Protein AF-A0A3C1CK09-F1 (afdb_monomer_lite)

Radius of gyration: 31.59 Å; chains: 1; bounding box: 53×84×74 Å

pLDDT: mean 76.9, std 25.34, range [25.45, 98.75]

Sequence (178 aa):
MEKLGRKARRGGNTIIVLFAAALVAMTAFTVSTTPTAVIGREAPAMADSASTEPALAMTGSTTSDVVPQPSGLPSVFVNRAGALWNYWYYAQTLDSAEIVPSGVVSDPVAVLQPDGSPSVFYQGPGGSLWNVWYVNGNWDSAEIAGSGVASGPAAILQSNGEPTVFVVGPGNSLLNYW

Foldseek 3Di:
DDDDDDDDDDDDDDDDDDDDDDDDDDDDDDDDPPDDDPPDDDPPPPDPDDDPPDDDPLDQAPDWEWDQAPVRWIWIWGQRPAWIKIWTDDPNDIDIDTQGGHFFNYTKYWDAFPVRWIWIWGQGPQRWIKIWTDDPNHIDIDTQGPHFFDHTWDWDADPVRHIKIWGQGPPRDIDIGD

Structure (mmCIF, N/CA/C/O backbone):
data_AF-A0A3C1CK09-F1
#
_entry.id   AF-A0A3C1CK09-F1
#
loop_
_atom_site.group_PDB
_atom_site.id
_atom_site.type_symbol
_atom_site.label_atom_id
_atom_site.label_alt_id
_atom_site.label_comp_id
_atom_site.label_asym_id
_atom_site.label_entity_id
_atom_site.label_seq_id
_atom_site.pdbx_PDB_ins_code
_atom_site.Cartn_x
_atom_site.Cartn_y
_atom_site.Cartn_z
_atom_site.occupancy
_atom_site.B_iso_or_equiv
_atom_site.auth_seq_id
_atom_site.auth_comp_id
_atom_site.auth_asym_id
_atom_site.auth_atom_id
_atom_site.pdbx_PDB_model_num
ATOM 1 N N . MET A 1 1 ? -30.238 -33.792 -52.462 1.00 38.03 1 MET A N 1
ATOM 2 C CA . 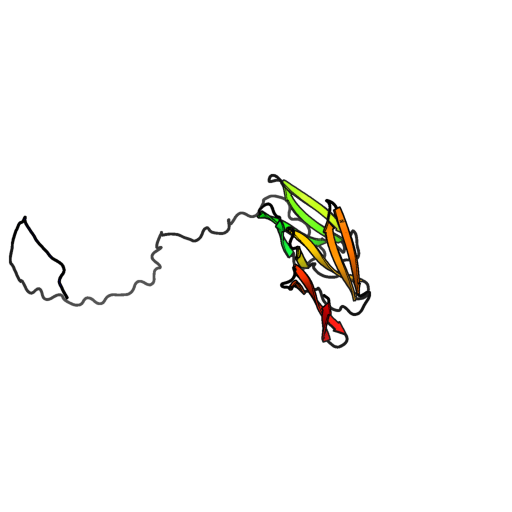MET A 1 1 ? -29.943 -34.772 -53.534 1.00 38.03 1 MET A CA 1
ATOM 3 C C . MET A 1 1 ? -28.851 -34.145 -54.398 1.00 38.03 1 MET A C 1
ATOM 5 O O . MET A 1 1 ? -29.022 -32.985 -54.725 1.00 38.03 1 MET A O 1
ATOM 9 N N . GLU A 1 2 ? -27.698 -34.753 -54.695 1.00 34.28 2 GLU A N 1
ATOM 10 C CA . GLU A 1 2 ? -27.241 -36.137 -54.487 1.00 34.28 2 GLU A CA 1
ATOM 11 C C . GLU A 1 2 ? -25.713 -36.254 -54.256 1.00 34.28 2 GLU A C 1
ATOM 13 O O . GLU A 1 2 ? -24.927 -35.513 -54.827 1.00 34.28 2 GLU A O 1
ATOM 18 N N . LYS A 1 3 ? -25.348 -37.271 -53.459 1.00 34.88 3 LYS A N 1
ATOM 19 C CA . LYS A 1 3 ? -24.176 -38.172 -53.556 1.00 34.88 3 LYS A CA 1
ATOM 20 C C . LYS A 1 3 ? -22.753 -37.618 -53.769 1.00 34.88 3 LYS A C 1
ATOM 22 O O . LYS A 1 3 ? -22.332 -37.275 -54.868 1.00 34.88 3 LYS A O 1
ATOM 27 N N . LEU A 1 4 ? -21.935 -37.856 -52.736 1.00 33.25 4 LEU A N 1
ATOM 28 C CA . LEU A 1 4 ? -20.497 -38.112 -52.863 1.00 33.25 4 LEU A CA 1
ATOM 29 C C . LEU A 1 4 ? -20.192 -39.184 -53.928 1.00 33.25 4 LEU A C 1
ATOM 31 O O . LEU A 1 4 ? -20.674 -40.316 -53.830 1.00 33.25 4 LEU A O 1
ATOM 35 N N . GLY A 1 5 ? -19.298 -38.874 -54.868 1.00 32.78 5 GLY A N 1
ATOM 36 C CA . GLY A 1 5 ? -18.674 -39.859 -55.752 1.00 32.78 5 GLY A CA 1
ATOM 37 C C . GLY A 1 5 ? -17.391 -40.440 -55.145 1.00 32.78 5 GLY A C 1
ATOM 38 O O . GLY A 1 5 ? -16.412 -39.721 -54.974 1.00 32.78 5 GLY A O 1
ATOM 39 N N . ARG A 1 6 ? -17.362 -41.750 -54.857 1.00 43.22 6 ARG A N 1
ATOM 40 C CA . ARG A 1 6 ? -16.129 -42.499 -54.526 1.00 43.22 6 ARG A CA 1
ATOM 41 C C . ARG A 1 6 ? -15.678 -43.361 -55.709 1.00 43.22 6 ARG A C 1
ATOM 43 O O . ARG A 1 6 ? -16.466 -44.159 -56.211 1.00 43.22 6 ARG A O 1
ATOM 50 N N . LYS A 1 7 ? -14.392 -43.288 -56.074 1.00 33.88 7 LYS A N 1
ATOM 51 C CA . LYS A 1 7 ? -13.662 -44.279 -56.896 1.00 33.88 7 LYS A CA 1
ATOM 52 C C . LYS A 1 7 ? -12.144 -44.015 -56.800 1.00 33.88 7 LYS A C 1
ATOM 54 O O . LYS A 1 7 ? -11.776 -42.853 -56.782 1.00 33.88 7 LYS A O 1
ATOM 59 N N . ALA A 1 8 ? -11.215 -44.978 -56.820 1.00 33.62 8 ALA A N 1
ATOM 60 C CA . ALA A 1 8 ? -11.186 -46.365 -56.318 1.00 33.62 8 ALA A CA 1
ATOM 61 C C . ALA A 1 8 ? -9.759 -46.949 -56.486 1.00 33.62 8 ALA A C 1
ATOM 63 O O . ALA A 1 8 ? -9.218 -46.773 -57.566 1.00 33.62 8 ALA A O 1
ATOM 64 N N . ARG A 1 9 ? -9.284 -47.776 -55.524 1.00 34.94 9 ARG A N 1
ATOM 65 C CA . ARG A 1 9 ? -8.313 -48.912 -55.671 1.00 34.94 9 ARG A CA 1
ATOM 66 C C . ARG A 1 9 ? -6.917 -48.607 -56.313 1.00 34.94 9 ARG A C 1
ATOM 68 O O . ARG A 1 9 ? -6.744 -47.627 -57.005 1.00 34.94 9 ARG A O 1
ATOM 75 N N . ARG A 1 10 ? -5.849 -49.405 -56.137 1.00 32.94 10 ARG A N 1
ATOM 76 C CA . ARG A 1 10 ? -5.691 -50.809 -55.687 1.00 32.94 10 ARG A CA 1
ATOM 77 C C . ARG A 1 10 ? -4.249 -51.087 -55.202 1.00 32.94 10 ARG A C 1
ATOM 79 O O . ARG A 1 10 ? -3.327 -50.464 -55.706 1.00 32.94 10 ARG A O 1
ATOM 86 N N . GLY A 1 11 ? -4.079 -52.138 -54.390 1.00 31.48 11 GLY A N 1
ATOM 87 C CA . GLY A 1 11 ? -2.798 -52.829 -54.145 1.00 31.48 11 GLY A CA 1
ATOM 88 C C . GLY A 1 11 ? -2.368 -52.796 -52.669 1.00 31.48 11 GLY A C 1
ATOM 89 O O . GLY A 1 11 ? -2.255 -51.717 -52.113 1.00 31.48 11 GLY A O 1
ATOM 90 N N . GLY A 1 12 ? -2.149 -53.909 -51.962 1.00 32.25 12 GLY A N 1
ATOM 91 C CA . GLY A 1 12 ? -2.407 -55.319 -52.290 1.00 32.25 12 GLY A CA 1
ATOM 92 C C . GLY A 1 12 ? -1.439 -56.265 -51.565 1.00 32.25 12 GLY A C 1
ATOM 93 O O . GLY A 1 12 ? -0.243 -56.123 -51.772 1.00 32.25 12 GLY A O 1
ATOM 94 N N . ASN A 1 13 ? -1.953 -57.195 -50.742 1.00 31.12 13 ASN A N 1
ATOM 95 C CA . ASN A 1 13 ? -1.387 -58.5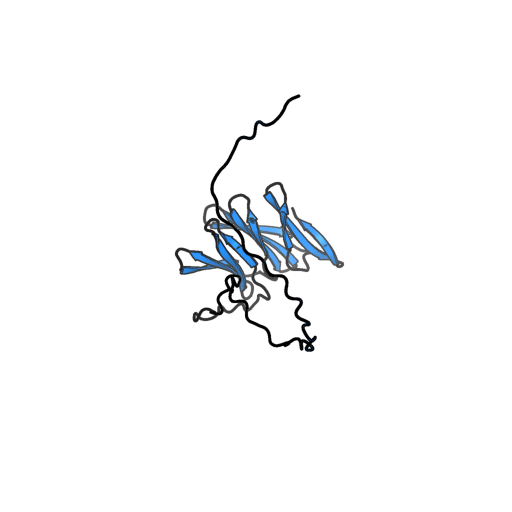24 -50.405 1.00 31.12 13 ASN A CA 1
ATOM 96 C C . ASN A 1 13 ? -2.288 -59.266 -49.380 1.00 31.12 13 ASN A C 1
ATOM 98 O O . ASN A 1 13 ? -3.124 -58.633 -48.741 1.00 31.12 13 ASN A O 1
ATOM 102 N N . THR A 1 14 ? -2.134 -60.595 -49.245 1.00 26.77 14 THR A N 1
ATOM 103 C CA . THR A 1 14 ? -2.933 -61.521 -48.386 1.00 26.77 14 THR A CA 1
ATOM 104 C C . THR A 1 14 ? -2.231 -62.899 -48.277 1.00 26.77 14 THR A C 1
ATOM 106 O O . THR A 1 14 ? -1.389 -63.176 -49.124 1.00 26.77 14 THR A O 1
ATOM 109 N N . ILE A 1 15 ? -2.520 -63.842 -47.356 1.00 28.95 15 ILE A N 1
ATOM 110 C CA . ILE A 1 15 ? -3.549 -63.900 -46.287 1.00 28.95 15 ILE A CA 1
ATOM 111 C C . ILE A 1 15 ? -2.900 -63.747 -44.876 1.00 28.95 15 ILE A C 1
ATOM 113 O O . ILE A 1 15 ? -2.610 -62.603 -44.556 1.00 28.95 15 ILE A O 1
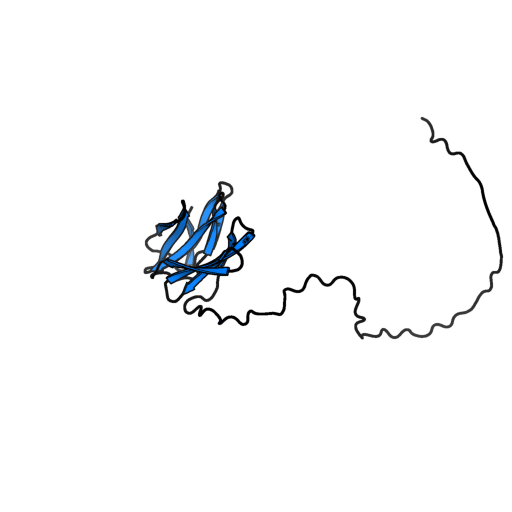ATOM 117 N N . ILE A 1 16 ? -2.620 -64.721 -43.980 1.00 25.69 16 ILE A N 1
ATOM 118 C CA . ILE A 1 16 ? -2.775 -66.202 -43.929 1.00 25.69 16 ILE A CA 1
ATOM 119 C C . ILE A 1 16 ? -3.489 -66.635 -42.617 1.00 25.69 16 ILE A C 1
ATOM 121 O O . ILE A 1 16 ? -3.471 -65.927 -41.617 1.00 25.69 16 ILE A O 1
ATOM 125 N N . VAL A 1 17 ? -4.191 -67.772 -42.675 1.00 31.16 17 VAL A N 1
ATOM 126 C CA . VAL A 1 17 ? -5.031 -68.423 -41.643 1.00 31.16 17 VAL A CA 1
ATOM 127 C C . VAL A 1 17 ? -4.220 -69.075 -40.510 1.00 31.16 17 VAL A C 1
ATOM 129 O O . VAL A 1 17 ? -3.220 -69.721 -40.807 1.00 31.16 17 VAL A O 1
ATOM 132 N N . LEU A 1 18 ? -4.724 -69.027 -39.263 1.00 25.45 18 LEU A N 1
ATOM 133 C CA . LEU A 1 18 ? -4.913 -70.190 -38.358 1.00 25.45 18 LEU A CA 1
ATOM 134 C C . LEU A 1 18 ? -5.578 -69.768 -37.030 1.00 25.45 18 LEU A C 1
ATOM 136 O O . LEU A 1 18 ? -5.039 -68.953 -36.290 1.00 25.45 18 LEU A O 1
ATOM 140 N N . PHE A 1 19 ? -6.736 -70.357 -36.708 1.00 28.59 19 PHE A N 1
ATOM 141 C CA . PHE A 1 19 ? -7.324 -70.284 -35.365 1.00 28.59 19 PHE A CA 1
ATOM 142 C C . PHE A 1 19 ? -6.821 -71.466 -34.532 1.00 28.59 19 PHE A C 1
ATOM 144 O O . PHE A 1 19 ? -7.163 -72.611 -34.821 1.00 28.59 19 PHE A O 1
ATOM 151 N N . ALA A 1 20 ? -6.059 -71.184 -33.478 1.00 27.67 20 ALA A N 1
ATOM 152 C CA . ALA A 1 20 ? -5.744 -72.137 -32.420 1.00 27.67 20 ALA A CA 1
ATOM 153 C C . ALA A 1 20 ? -6.258 -71.572 -31.091 1.00 27.67 20 ALA A C 1
ATOM 155 O O . ALA A 1 20 ? -5.844 -70.493 -30.668 1.00 27.67 20 ALA A O 1
ATOM 156 N N . ALA A 1 21 ? -7.184 -72.280 -30.444 1.00 32.41 21 ALA A N 1
ATOM 157 C CA . ALA A 1 21 ? -7.691 -71.892 -29.134 1.00 32.41 21 ALA A CA 1
ATOM 158 C C . ALA A 1 21 ? -6.669 -72.278 -28.054 1.00 32.41 21 ALA A C 1
ATOM 160 O O . ALA A 1 21 ? -6.478 -73.461 -27.775 1.00 32.41 21 ALA A O 1
ATOM 161 N N . ALA A 1 22 ? -6.021 -71.284 -27.447 1.00 30.41 22 ALA A N 1
ATOM 162 C CA . ALA A 1 22 ? -5.146 -71.479 -26.297 1.00 30.41 22 ALA A CA 1
ATOM 163 C C . ALA A 1 22 ? -5.896 -71.128 -25.004 1.00 30.41 22 ALA A C 1
ATOM 165 O O . ALA A 1 22 ? -6.281 -69.979 -24.786 1.00 30.41 22 ALA A O 1
ATOM 166 N N . LEU A 1 23 ? -6.091 -72.126 -24.141 1.00 33.34 23 LEU A N 1
ATOM 167 C CA . LEU A 1 23 ? -6.569 -71.933 -22.774 1.00 33.34 23 LEU A CA 1
ATOM 168 C C . LEU A 1 23 ? -5.465 -71.241 -21.960 1.00 33.34 23 LEU A C 1
ATOM 170 O O . LEU A 1 23 ? -4.433 -71.851 -21.686 1.00 33.34 23 LEU A O 1
ATOM 174 N N . VAL A 1 24 ? -5.673 -69.983 -21.570 1.00 34.53 24 VAL A N 1
ATOM 175 C CA . VAL A 1 24 ? -4.742 -69.252 -20.698 1.00 34.53 24 VAL A CA 1
ATOM 176 C C . VAL A 1 24 ? -5.223 -69.357 -19.254 1.00 34.53 24 VAL A C 1
ATOM 178 O O . VAL A 1 24 ? -6.339 -68.953 -18.931 1.00 34.53 24 VAL A O 1
ATOM 181 N N . ALA A 1 25 ? -4.378 -69.905 -18.381 1.00 36.62 25 ALA A N 1
ATOM 182 C CA . ALA A 1 25 ? -4.644 -69.953 -16.949 1.00 36.62 25 ALA A CA 1
ATOM 183 C C . ALA A 1 25 ? -4.595 -68.539 -16.344 1.00 36.62 25 ALA A C 1
ATOM 185 O O . ALA A 1 25 ? -3.641 -67.796 -16.572 1.00 36.62 25 ALA A O 1
ATOM 186 N N . MET A 1 26 ? -5.599 -68.180 -15.538 1.00 29.98 26 MET A N 1
ATOM 187 C CA . MET A 1 26 ? -5.572 -66.951 -14.740 1.00 29.98 26 MET A CA 1
ATOM 188 C C . MET A 1 26 ? -4.545 -67.084 -13.609 1.00 29.98 26 MET A C 1
ATOM 190 O O . MET A 1 26 ? -4.819 -67.694 -12.577 1.00 29.98 26 MET A O 1
ATOM 194 N N . THR A 1 27 ? -3.373 -66.478 -13.780 1.00 40.12 27 THR A N 1
ATOM 195 C CA . THR A 1 27 ? -2.501 -66.129 -12.656 1.00 40.12 27 THR A CA 1
ATOM 196 C C . THR A 1 27 ? -3.041 -64.873 -11.975 1.00 40.12 27 THR A C 1
ATOM 198 O O . THR A 1 27 ? -3.395 -63.895 -12.634 1.00 40.12 27 THR A O 1
ATOM 201 N N . ALA A 1 28 ? -3.130 -64.892 -10.644 1.00 36.53 28 ALA A N 1
ATOM 202 C CA . ALA A 1 28 ? -3.571 -63.730 -9.882 1.00 36.53 28 ALA A CA 1
ATOM 203 C C . ALA A 1 28 ? -2.566 -62.576 -10.040 1.00 36.53 28 ALA A C 1
ATOM 205 O O . ALA A 1 28 ? -1.382 -62.731 -9.741 1.00 36.53 28 ALA A O 1
ATOM 206 N N . PHE A 1 29 ? -3.044 -61.418 -10.497 1.00 35.59 29 PHE A N 1
ATOM 207 C CA . PHE A 1 29 ? -2.239 -60.204 -10.596 1.00 35.59 29 PHE A CA 1
ATOM 208 C C . PHE A 1 29 ? -2.193 -59.508 -9.232 1.00 35.59 29 PHE A C 1
ATOM 210 O O . PHE A 1 29 ? -3.203 -58.980 -8.765 1.00 35.59 29 PHE A O 1
ATOM 217 N N . THR A 1 30 ? -1.028 -59.487 -8.589 1.00 38.88 30 THR A N 1
ATOM 218 C CA . THR A 1 30 ? -0.788 -58.618 -7.435 1.00 38.88 30 THR A CA 1
ATOM 219 C C . THR A 1 30 ? -0.484 -57.205 -7.927 1.00 38.88 30 THR A C 1
ATOM 221 O O . THR A 1 30 ? 0.477 -56.976 -8.660 1.00 38.88 30 THR A O 1
ATOM 224 N N . VAL A 1 31 ? -1.301 -56.233 -7.515 1.00 37.81 31 VAL A N 1
ATOM 225 C CA . VAL A 1 31 ? -1.006 -54.817 -7.761 1.00 37.81 31 VAL A CA 1
ATOM 226 C C . VAL A 1 31 ? 0.207 -54.431 -6.919 1.00 37.81 31 VAL A C 1
ATOM 228 O O . VAL A 1 31 ? 0.130 -54.390 -5.692 1.00 37.81 31 VAL A O 1
ATOM 231 N N . SER A 1 32 ? 1.327 -54.143 -7.580 1.00 37.56 32 SER A N 1
ATOM 232 C CA . SER A 1 32 ? 2.462 -53.487 -6.936 1.00 37.56 32 SER A CA 1
ATOM 233 C C . SER A 1 32 ? 2.072 -52.051 -6.593 1.00 37.56 32 SER A C 1
ATOM 235 O O . SER A 1 32 ? 1.714 -51.280 -7.481 1.00 37.56 32 SER A O 1
ATOM 237 N N . THR A 1 33 ? 2.136 -51.687 -5.313 1.00 45.88 33 THR A N 1
ATOM 238 C CA . THR A 1 33 ? 1.885 -50.317 -4.835 1.00 45.88 33 THR A CA 1
ATOM 239 C C . THR A 1 33 ? 3.122 -49.420 -4.920 1.00 45.88 33 THR A C 1
ATOM 241 O O . THR A 1 33 ? 3.073 -48.266 -4.500 1.00 45.88 33 THR A O 1
ATOM 244 N N . THR A 1 34 ? 4.233 -49.921 -5.469 1.00 37.56 34 THR A N 1
ATOM 245 C CA . THR A 1 34 ? 5.442 -49.127 -5.707 1.00 37.56 34 THR A CA 1
ATOM 246 C C . THR A 1 34 ? 5.170 -48.107 -6.819 1.00 37.56 34 THR A C 1
ATOM 248 O O . THR A 1 34 ? 4.849 -48.521 -7.936 1.00 37.56 34 THR A O 1
ATOM 251 N N . PRO A 1 35 ? 5.291 -46.790 -6.569 1.00 39.81 35 PRO A N 1
ATOM 252 C CA . PRO A 1 35 ? 4.997 -45.782 -7.579 1.00 39.81 35 PRO A CA 1
ATOM 253 C C . PRO A 1 35 ? 6.008 -45.852 -8.730 1.00 39.81 35 PRO A C 1
ATOM 255 O O . PRO A 1 35 ? 7.192 -45.560 -8.565 1.00 39.81 35 PRO A O 1
ATOM 258 N N . THR A 1 36 ? 5.530 -46.214 -9.920 1.00 42.91 36 THR A N 1
ATOM 259 C CA . THR A 1 36 ? 6.308 -46.107 -11.158 1.00 42.91 36 THR A CA 1
ATOM 260 C C . THR A 1 36 ? 6.391 -44.639 -11.559 1.00 42.91 36 THR A C 1
ATOM 262 O O . THR A 1 36 ? 5.379 -44.040 -11.924 1.00 42.91 36 THR A O 1
ATOM 265 N N . ALA A 1 37 ? 7.589 -44.056 -11.515 1.00 45.06 37 ALA A N 1
ATOM 266 C CA . ALA A 1 37 ? 7.810 -42.683 -11.955 1.00 45.06 37 ALA A CA 1
ATOM 267 C C . ALA A 1 37 ? 7.535 -42.545 -13.464 1.00 45.06 37 ALA A C 1
ATOM 269 O O . ALA A 1 37 ? 8.306 -43.018 -14.302 1.00 45.06 37 ALA A O 1
ATOM 270 N N . VAL A 1 38 ? 6.437 -41.875 -13.819 1.00 45.50 38 VAL A N 1
ATOM 271 C CA . VAL A 1 38 ? 6.165 -41.458 -15.199 1.00 45.50 38 VAL A CA 1
ATOM 272 C C . VAL A 1 38 ? 7.009 -40.217 -15.481 1.00 45.50 38 VAL A C 1
ATOM 274 O O . VAL A 1 38 ? 6.592 -39.094 -15.211 1.00 45.50 38 VAL A O 1
ATOM 277 N N . ILE A 1 39 ? 8.216 -40.420 -16.014 1.00 50.41 39 ILE A N 1
ATOM 278 C CA . ILE A 1 39 ? 9.079 -39.322 -16.468 1.00 50.41 39 ILE A CA 1
ATOM 279 C C . ILE A 1 39 ? 8.432 -38.697 -17.710 1.00 50.41 39 ILE A C 1
ATOM 281 O O . ILE A 1 39 ? 8.586 -39.184 -18.830 1.00 50.41 39 ILE A O 1
ATOM 285 N N . GLY A 1 40 ? 7.652 -37.638 -17.500 1.00 48.66 40 GLY A N 1
ATOM 286 C CA . GLY A 1 40 ? 6.812 -37.069 -18.547 1.00 48.66 40 GLY A CA 1
ATOM 287 C C . GLY A 1 40 ? 6.129 -35.770 -18.143 1.00 48.66 40 GLY A C 1
ATOM 288 O O . GLY A 1 40 ? 4.911 -35.746 -18.017 1.00 48.66 40 GLY A O 1
ATOM 289 N N . ARG A 1 41 ? 6.915 -34.686 -18.068 1.00 50.44 41 ARG A N 1
ATOM 290 C CA . ARG A 1 41 ? 6.469 -33.300 -17.812 1.00 50.44 41 ARG A CA 1
ATOM 291 C C . ARG A 1 41 ? 5.995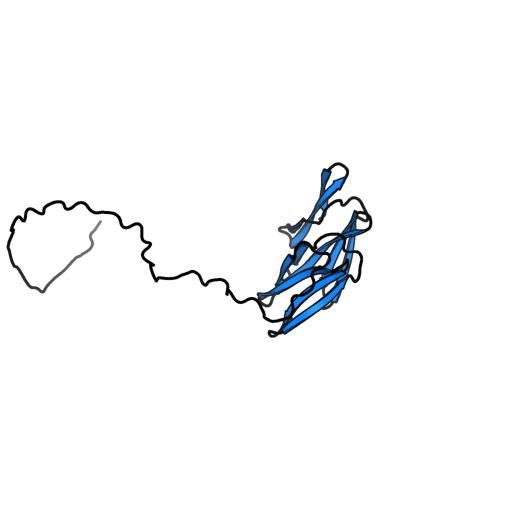 -33.060 -16.378 1.00 50.44 41 ARG A C 1
ATOM 293 O O . ARG A 1 41 ? 4.811 -32.859 -16.122 1.00 50.44 41 ARG A O 1
ATOM 300 N N . GLU A 1 42 ? 6.956 -32.978 -15.462 1.00 43.66 42 GLU A N 1
ATOM 301 C CA . GLU A 1 42 ? 6.768 -32.111 -14.299 1.00 43.66 42 GLU A CA 1
ATOM 302 C C . GLU A 1 42 ? 6.406 -30.701 -14.798 1.00 43.66 42 GLU A C 1
ATOM 304 O O . GLU A 1 42 ? 6.959 -30.223 -15.798 1.00 43.66 42 GLU A O 1
ATOM 309 N N . ALA A 1 43 ? 5.472 -30.031 -14.118 1.00 49.75 43 ALA A N 1
ATOM 310 C CA . ALA A 1 43 ? 5.414 -28.575 -14.198 1.00 49.75 43 ALA A CA 1
ATOM 311 C C . ALA A 1 43 ? 6.798 -28.036 -13.791 1.00 49.75 43 ALA A C 1
ATOM 313 O O . ALA A 1 43 ? 7.428 -28.664 -12.936 1.00 49.75 43 ALA A O 1
ATOM 314 N N . PRO A 1 44 ? 7.298 -26.928 -14.372 1.00 50.50 44 PRO A N 1
ATOM 315 C CA . PRO A 1 44 ? 8.582 -26.379 -13.956 1.00 50.50 44 PRO A CA 1
ATOM 316 C C . PRO A 1 44 ? 8.522 -26.133 -12.450 1.00 50.50 44 PRO A C 1
ATOM 318 O O . PRO A 1 44 ? 7.745 -25.295 -11.990 1.00 50.50 44 PRO A O 1
ATOM 321 N N . ALA A 1 45 ? 9.288 -26.918 -11.690 1.00 54.84 45 ALA A N 1
ATOM 322 C CA . ALA A 1 45 ? 9.367 -26.746 -10.253 1.00 54.84 45 ALA A CA 1
ATOM 323 C C . ALA A 1 45 ? 9.801 -25.303 -9.997 1.00 54.84 45 ALA A C 1
ATOM 325 O O . ALA A 1 45 ? 10.761 -24.831 -10.617 1.00 54.84 45 ALA A O 1
ATOM 326 N N . MET A 1 46 ? 9.091 -24.593 -9.114 1.00 55.66 46 MET A N 1
ATOM 327 C CA . MET A 1 46 ? 9.616 -23.326 -8.614 1.00 55.66 46 MET A CA 1
ATOM 328 C C . MET A 1 46 ? 10.989 -23.637 -8.026 1.00 55.66 46 MET A C 1
ATOM 330 O O . MET A 1 46 ? 11.103 -24.566 -7.227 1.00 55.66 46 MET A O 1
ATOM 334 N N . ALA A 1 47 ? 12.025 -22.953 -8.514 1.00 57.38 47 ALA A N 1
ATOM 335 C CA . ALA A 1 47 ? 13.398 -23.375 -8.279 1.00 57.38 47 ALA A CA 1
ATOM 336 C C . ALA A 1 47 ? 13.684 -23.475 -6.773 1.00 57.38 47 ALA A C 1
ATOM 338 O O . ALA A 1 47 ? 13.524 -22.493 -6.048 1.00 57.38 47 ALA A O 1
ATOM 339 N N . ASP A 1 48 ? 14.131 -24.650 -6.320 1.00 58.81 48 ASP A N 1
ATOM 340 C CA . ASP A 1 48 ? 14.513 -24.924 -4.927 1.00 58.81 48 ASP A CA 1
ATOM 341 C C . ASP A 1 48 ? 15.894 -24.316 -4.621 1.00 58.81 48 ASP A C 1
ATOM 343 O O . ASP A 1 48 ? 16.891 -24.987 -4.364 1.00 58.81 48 ASP A O 1
ATOM 347 N N . SER A 1 49 ? 16.008 -23.009 -4.831 1.00 60.06 49 SER A N 1
ATOM 348 C CA . SER A 1 49 ? 17.254 -22.257 -4.744 1.00 60.06 49 SER A CA 1
ATOM 349 C C . SER A 1 49 ? 16.946 -20.866 -4.218 1.00 60.06 49 SER A C 1
ATOM 351 O O . SER A 1 49 ? 16.801 -19.904 -4.972 1.00 60.06 49 SER A O 1
ATOM 353 N N . ALA A 1 50 ? 16.833 -20.780 -2.893 1.00 61.00 50 ALA A N 1
ATOM 354 C CA . ALA A 1 50 ? 16.843 -19.506 -2.191 1.00 61.00 50 ALA A CA 1
ATOM 355 C C . ALA A 1 50 ? 18.157 -18.755 -2.478 1.00 61.00 50 ALA A C 1
ATOM 357 O O . ALA A 1 50 ? 19.218 -19.366 -2.629 1.00 61.00 50 ALA A O 1
ATOM 358 N N . SER A 1 51 ? 18.091 -17.426 -2.542 1.00 64.12 51 SER A N 1
ATOM 359 C CA . SER A 1 51 ? 19.270 -16.583 -2.737 1.00 64.12 51 SER A CA 1
ATOM 360 C C . SER A 1 51 ? 20.270 -16.747 -1.590 1.00 64.12 51 SER A C 1
ATOM 362 O O . SER A 1 51 ? 19.882 -16.743 -0.424 1.00 64.12 51 SER A O 1
ATOM 364 N N . THR A 1 52 ? 21.563 -16.794 -1.911 1.00 71.31 52 THR A N 1
ATOM 365 C CA . THR A 1 52 ? 22.651 -16.709 -0.918 1.00 71.31 52 THR A CA 1
ATOM 366 C C . THR A 1 52 ? 22.894 -15.288 -0.402 1.00 71.31 52 THR A C 1
ATOM 368 O O . THR A 1 52 ? 23.692 -15.103 0.514 1.00 71.31 52 THR A O 1
ATOM 371 N N . GLU A 1 53 ? 22.224 -14.293 -0.988 1.00 63.00 53 GLU A N 1
ATOM 372 C CA . GLU A 1 53 ? 22.210 -12.913 -0.500 1.00 63.00 53 GLU A CA 1
ATOM 373 C C . GLU A 1 53 ? 21.617 -12.827 0.919 1.00 63.00 53 GLU A C 1
ATOM 375 O O . GLU A 1 53 ? 20.707 -13.593 1.258 1.00 63.00 53 GLU A O 1
ATOM 380 N N . PRO A 1 54 ? 22.104 -11.904 1.770 1.00 66.00 54 PRO A N 1
ATOM 381 C CA . PRO A 1 54 ? 21.619 -11.770 3.137 1.00 66.00 54 PRO A CA 1
ATOM 382 C C . PRO A 1 54 ? 20.132 -11.398 3.169 1.00 66.00 54 PRO A C 1
ATOM 384 O O . PRO A 1 54 ? 19.701 -10.427 2.548 1.00 66.00 54 PRO A O 1
ATOM 387 N N . ALA A 1 55 ? 19.349 -12.154 3.942 1.00 66.38 55 ALA A N 1
ATOM 388 C CA . ALA A 1 55 ? 17.917 -11.923 4.082 1.00 66.38 55 ALA A CA 1
ATOM 389 C C . ALA A 1 55 ? 17.614 -10.514 4.623 1.00 66.38 55 ALA A C 1
ATOM 391 O O . ALA A 1 55 ? 18.154 -10.086 5.649 1.00 66.38 55 ALA A O 1
ATOM 392 N N . LEU A 1 56 ? 16.705 -9.806 3.950 1.00 67.38 56 LEU A N 1
ATOM 393 C CA . LEU A 1 56 ? 16.232 -8.492 4.373 1.00 67.38 56 LEU A CA 1
ATOM 394 C C . LEU A 1 56 ? 15.437 -8.621 5.680 1.00 67.38 56 LEU A C 1
ATOM 396 O O . LEU A 1 56 ? 14.456 -9.358 5.762 1.00 67.38 56 LEU A O 1
ATOM 400 N N . ALA A 1 57 ? 15.848 -7.889 6.716 1.00 66.31 57 ALA A N 1
ATOM 401 C CA . ALA A 1 57 ? 15.167 -7.913 8.007 1.00 66.31 57 ALA A CA 1
ATOM 402 C C . ALA A 1 57 ? 13.797 -7.211 7.924 1.00 66.31 57 ALA A C 1
ATOM 404 O O . ALA A 1 57 ? 13.730 -5.981 8.003 1.00 66.31 57 ALA A O 1
ATOM 405 N N . MET A 1 58 ? 12.722 -8.001 7.816 1.00 66.50 58 MET A N 1
ATOM 406 C CA . MET A 1 58 ? 11.312 -7.571 7.767 1.00 66.50 58 MET A CA 1
ATOM 407 C C . MET A 1 58 ? 10.722 -7.188 9.140 1.00 66.50 58 MET A C 1
ATOM 409 O O . MET A 1 58 ? 9.522 -7.317 9.363 1.00 66.50 58 MET A O 1
ATOM 413 N N . THR A 1 59 ? 11.549 -6.756 10.097 1.00 68.50 59 THR A N 1
ATOM 414 C CA . THR A 1 59 ? 11.103 -6.374 11.446 1.00 68.50 59 THR A CA 1
ATOM 415 C C . THR A 1 59 ? 9.973 -5.349 11.355 1.00 68.50 59 THR A C 1
ATOM 417 O O . THR A 1 59 ? 10.245 -4.224 10.962 1.00 68.50 59 THR A O 1
ATOM 420 N N . GLY A 1 60 ? 8.740 -5.704 11.726 1.00 60.84 60 GLY A N 1
ATOM 421 C CA . GLY A 1 60 ? 7.566 -4.818 11.656 1.00 60.84 60 GLY A CA 1
ATOM 422 C C . GLY A 1 60 ? 6.465 -5.265 10.689 1.00 60.84 60 GLY A C 1
ATOM 423 O O . GLY A 1 60 ? 5.327 -4.852 10.882 1.00 60.84 60 GLY A O 1
ATOM 424 N N . SER A 1 61 ? 6.765 -6.151 9.735 1.00 68.88 61 SER A N 1
ATOM 425 C CA . SER A 1 61 ? 5.768 -6.786 8.864 1.00 68.88 61 SER A CA 1
ATOM 426 C C . SER A 1 61 ? 5.495 -8.221 9.306 1.00 68.88 61 SER A C 1
ATOM 428 O O . SER A 1 61 ? 6.417 -8.936 9.710 1.00 68.88 61 SER A O 1
ATOM 430 N N . THR A 1 62 ? 4.247 -8.671 9.177 1.00 70.31 62 THR A N 1
ATOM 431 C CA . THR A 1 62 ? 3.914 -10.107 9.198 1.00 70.31 62 THR A CA 1
ATOM 432 C C . THR A 1 62 ? 3.715 -10.674 7.795 1.00 70.31 62 THR A C 1
ATOM 434 O O . THR A 1 62 ? 3.847 -11.883 7.601 1.00 70.31 62 THR A O 1
ATOM 437 N N . THR A 1 63 ? 3.493 -9.808 6.802 1.00 78.44 63 THR A N 1
ATOM 438 C CA . THR A 1 63 ? 3.354 -10.158 5.384 1.00 78.44 63 THR A CA 1
ATOM 439 C C . THR A 1 63 ? 4.053 -9.136 4.484 1.00 78.44 63 THR A C 1
ATOM 441 O O . THR A 1 63 ? 4.273 -7.995 4.871 1.00 78.44 63 THR A O 1
ATOM 444 N N . SER A 1 64 ? 4.362 -9.522 3.250 1.00 84.25 64 SER A N 1
ATOM 445 C CA . SER A 1 64 ? 4.700 -8.598 2.158 1.00 84.25 64 SER A CA 1
ATOM 446 C C . SER A 1 64 ? 3.592 -8.623 1.116 1.00 84.25 64 SER A C 1
ATOM 448 O O . SER A 1 64 ? 3.058 -9.707 0.867 1.00 84.25 64 SER A O 1
ATOM 450 N N . ASP A 1 65 ? 3.336 -7.507 0.439 1.00 93.19 65 ASP A N 1
ATOM 451 C CA . ASP A 1 65 ? 2.492 -7.501 -0.761 1.00 93.19 65 ASP A CA 1
ATOM 452 C C . ASP A 1 65 ? 3.324 -7.288 -2.034 1.00 93.19 65 ASP A C 1
ATOM 454 O O . ASP A 1 65 ? 4.389 -6.666 -1.994 1.00 93.19 65 ASP A O 1
ATOM 458 N N . VAL A 1 66 ? 2.876 -7.849 -3.158 1.00 92.50 66 VAL A N 1
ATOM 459 C CA . VAL A 1 66 ? 3.652 -7.937 -4.404 1.00 92.50 66 VAL A CA 1
ATOM 460 C C . VAL A 1 66 ? 2.785 -7.605 -5.610 1.00 92.50 66 VAL A C 1
ATOM 462 O O . VAL A 1 66 ? 1.803 -8.288 -5.893 1.00 92.50 66 VAL A O 1
ATOM 465 N N . VAL A 1 67 ? 3.220 -6.621 -6.397 1.00 93.56 67 VAL A N 1
ATOM 466 C CA . VAL A 1 67 ? 2.595 -6.264 -7.679 1.00 93.56 67 VAL A CA 1
ATOM 467 C C . VAL A 1 67 ? 3.607 -6.365 -8.825 1.00 93.56 67 VAL A C 1
ATOM 469 O O . VAL A 1 67 ? 4.792 -6.088 -8.624 1.00 93.56 67 VAL A O 1
ATOM 472 N N . PRO A 1 68 ? 3.187 -6.744 -10.044 1.00 91.81 68 PRO A N 1
ATOM 473 C CA . PRO A 1 68 ? 4.058 -6.673 -11.210 1.00 91.81 68 PRO A CA 1
ATOM 474 C C . PRO A 1 68 ? 4.233 -5.220 -11.674 1.00 91.81 68 PRO A C 1
ATOM 476 O O . PRO A 1 68 ? 3.268 -4.504 -11.913 1.00 91.81 68 PRO A O 1
ATOM 479 N N . GLN A 1 69 ? 5.473 -4.792 -11.869 1.00 86.38 69 GLN A N 1
ATOM 480 C CA . GLN A 1 69 ? 5.801 -3.589 -12.629 1.00 86.38 69 GLN A CA 1
ATOM 481 C C . GLN A 1 69 ? 5.328 -3.728 -14.094 1.00 86.38 69 GLN A C 1
ATOM 483 O O . GLN A 1 69 ? 5.219 -4.851 -14.599 1.00 86.38 69 GLN A O 1
ATOM 488 N N . PRO A 1 70 ? 5.201 -2.623 -14.856 1.00 82.88 70 PRO A N 1
ATOM 489 C CA . PRO A 1 70 ? 4.978 -2.665 -16.308 1.00 82.88 70 PRO A CA 1
ATOM 490 C C . PRO A 1 70 ? 6.032 -3.466 -17.101 1.00 82.88 70 PRO A C 1
ATOM 492 O O . PRO A 1 70 ? 5.769 -3.910 -18.216 1.00 82.88 70 PRO A O 1
ATOM 495 N N . SER A 1 71 ? 7.223 -3.674 -16.528 1.00 81.62 71 SER A N 1
ATOM 496 C CA . SER A 1 71 ? 8.299 -4.520 -17.067 1.00 81.62 71 SER A CA 1
ATOM 497 C C . SER A 1 71 ? 8.067 -6.032 -16.887 1.00 81.62 71 SER A C 1
ATOM 499 O O . SER A 1 71 ? 8.837 -6.832 -17.416 1.00 81.62 71 SER A O 1
ATOM 501 N N . GLY A 1 72 ? 7.045 -6.435 -16.124 1.00 83.88 72 GLY A N 1
ATOM 502 C CA . GLY A 1 72 ? 6.795 -7.817 -15.698 1.00 83.88 72 GLY A CA 1
ATOM 503 C C . GLY A 1 72 ? 7.634 -8.279 -14.497 1.00 83.88 72 GLY A C 1
ATOM 504 O O . GLY A 1 72 ? 7.441 -9.394 -14.018 1.00 83.88 72 GLY A O 1
ATOM 505 N N . LEU A 1 73 ? 8.549 -7.442 -13.998 1.00 87.12 73 LEU A N 1
ATOM 506 C CA . LEU A 1 73 ? 9.336 -7.695 -12.786 1.00 87.12 73 LEU A CA 1
ATOM 507 C C . LEU A 1 73 ? 8.531 -7.322 -11.526 1.00 87.12 73 LEU A C 1
ATOM 509 O O . LEU A 1 73 ? 7.657 -6.464 -11.612 1.00 87.12 73 LEU A O 1
ATOM 513 N N . PRO A 1 74 ? 8.786 -7.915 -10.349 1.00 88.38 74 PRO A N 1
ATOM 514 C CA . PRO A 1 74 ? 8.033 -7.583 -9.141 1.00 88.38 74 PRO A CA 1
ATOM 515 C C . PRO A 1 74 ? 8.459 -6.236 -8.532 1.00 88.38 74 PRO A C 1
ATOM 517 O O . PRO A 1 74 ? 9.631 -5.849 -8.599 1.00 88.38 74 PRO A O 1
ATOM 520 N N . SER A 1 75 ? 7.503 -5.576 -7.883 1.00 92.31 75 SER A N 1
ATOM 521 C CA . SER A 1 75 ? 7.711 -4.616 -6.794 1.00 92.31 75 SER A CA 1
ATOM 522 C C . SER A 1 75 ? 7.094 -5.201 -5.525 1.00 92.31 75 SER A C 1
ATOM 524 O O . SER A 1 75 ? 5.961 -5.687 -5.558 1.00 92.31 75 SER A O 1
ATOM 526 N N . VAL A 1 76 ? 7.841 -5.177 -4.424 1.00 93.44 76 VAL A N 1
ATOM 527 C CA . VAL A 1 76 ? 7.484 -5.792 -3.140 1.00 93.44 76 VAL A CA 1
ATOM 528 C C . VAL A 1 76 ? 7.397 -4.707 -2.074 1.00 93.44 76 VAL A C 1
ATOM 530 O O . VAL A 1 76 ? 8.386 -4.024 -1.804 1.00 93.44 76 VAL A O 1
ATOM 533 N N . PHE A 1 77 ? 6.232 -4.578 -1.445 1.00 94.88 77 PHE A N 1
ATOM 534 C CA . PHE A 1 77 ? 5.960 -3.593 -0.402 1.00 94.88 77 PHE A CA 1
ATOM 535 C C . PHE A 1 77 ? 5.940 -4.246 0.978 1.00 94.88 77 PHE A C 1
ATOM 537 O O . PHE A 1 77 ? 5.314 -5.290 1.178 1.00 94.88 77 PHE A O 1
ATOM 544 N N . VAL A 1 78 ? 6.629 -3.626 1.938 1.00 93.75 78 VAL A N 1
ATOM 545 C CA . VAL A 1 78 ? 6.761 -4.134 3.313 1.00 93.75 78 VAL A CA 1
ATOM 546 C C . VAL A 1 78 ? 6.689 -3.003 4.337 1.00 93.75 78 VAL A C 1
ATOM 548 O O . VAL A 1 78 ? 7.156 -1.890 4.077 1.00 93.75 78 VAL A O 1
ATOM 551 N N . ASN A 1 79 ? 6.163 -3.300 5.527 1.00 93.44 79 ASN A N 1
ATOM 552 C CA . ASN A 1 79 ? 6.347 -2.464 6.707 1.00 93.44 79 ASN A CA 1
ATOM 553 C C . ASN A 1 79 ? 7.642 -2.884 7.413 1.00 93.44 79 ASN A C 1
ATOM 555 O O . ASN A 1 79 ? 7.789 -4.014 7.878 1.00 93.44 79 ASN A O 1
ATOM 559 N N . ARG A 1 80 ? 8.600 -1.965 7.511 1.00 90.50 80 ARG A N 1
ATOM 560 C CA . ARG A 1 80 ? 9.860 -2.173 8.220 1.00 90.50 80 ARG A CA 1
ATOM 561 C C . ARG A 1 80 ? 9.971 -1.179 9.368 1.00 90.50 80 ARG A C 1
ATOM 563 O O . ARG A 1 80 ? 10.344 -0.028 9.182 1.00 90.50 80 ARG A O 1
ATOM 570 N N . ALA A 1 81 ? 9.649 -1.650 10.565 1.00 90.38 81 ALA A N 1
ATOM 571 C CA . ALA A 1 81 ? 9.715 -0.941 11.840 1.00 90.38 81 ALA A CA 1
ATOM 572 C C . ALA A 1 81 ? 8.925 0.381 11.856 1.00 90.38 81 ALA A C 1
ATOM 574 O O . ALA A 1 81 ? 9.311 1.335 12.530 1.00 90.38 81 ALA A O 1
ATOM 575 N N . GLY A 1 82 ? 7.809 0.426 11.125 1.00 93.50 82 GLY A N 1
ATOM 576 C CA . GLY A 1 82 ? 6.967 1.607 10.972 1.00 93.50 82 GLY A CA 1
ATOM 577 C C . GLY A 1 82 ? 7.209 2.398 9.687 1.00 93.50 82 GLY A C 1
ATOM 578 O O . GLY A 1 82 ? 6.492 3.371 9.466 1.00 93.50 82 GLY A O 1
ATOM 579 N N . ALA A 1 83 ? 8.176 2.013 8.850 1.00 95.12 83 ALA A N 1
ATOM 580 C CA . ALA A 1 83 ? 8.451 2.630 7.554 1.00 95.12 83 ALA A CA 1
ATOM 581 C C . ALA A 1 83 ? 7.903 1.785 6.388 1.00 95.12 83 ALA A C 1
ATOM 583 O O . ALA A 1 83 ? 7.993 0.557 6.423 1.00 95.12 83 ALA A O 1
ATOM 584 N N . LEU A 1 84 ? 7.385 2.422 5.332 1.00 96.12 84 LEU A N 1
ATOM 585 C CA . LEU A 1 84 ? 7.000 1.746 4.087 1.00 96.12 84 LEU A CA 1
ATOM 586 C C . LEU A 1 84 ? 8.220 1.654 3.175 1.00 96.12 84 LEU A C 1
ATOM 588 O O . LEU A 1 84 ? 8.765 2.682 2.769 1.00 96.12 84 LEU A O 1
ATOM 592 N N . TRP A 1 85 ? 8.602 0.435 2.809 1.00 95.38 85 TRP A N 1
ATOM 593 C CA . TRP A 1 85 ? 9.682 0.174 1.862 1.00 95.38 85 TRP A CA 1
ATOM 594 C C . TRP A 1 85 ? 9.149 -0.502 0.603 1.00 95.38 85 TRP A C 1
ATOM 596 O O . TRP A 1 85 ? 8.280 -1.371 0.684 1.00 95.38 85 TRP A O 1
ATOM 606 N N . ASN A 1 86 ? 9.710 -0.126 -0.546 1.00 94.75 86 ASN A N 1
ATOM 607 C CA . ASN A 1 86 ? 9.560 -0.841 -1.811 1.00 94.75 86 ASN A CA 1
ATOM 608 C C . ASN A 1 86 ? 10.905 -1.448 -2.207 1.00 94.75 86 ASN A C 1
ATOM 610 O O . ASN A 1 86 ? 11.923 -0.752 -2.206 1.00 94.75 86 ASN A O 1
ATOM 614 N N . TYR A 1 87 ? 10.880 -2.724 -2.574 1.00 91.94 87 TYR A N 1
ATOM 615 C CA . TYR A 1 87 ? 11.986 -3.460 -3.173 1.00 91.94 87 TYR A CA 1
ATOM 616 C C . TYR A 1 87 ? 11.579 -3.884 -4.582 1.00 91.94 87 TYR A C 1
ATOM 618 O O . TYR A 1 87 ? 10.566 -4.563 -4.752 1.00 91.94 87 TYR A O 1
ATOM 626 N N . TRP A 1 88 ? 12.357 -3.513 -5.595 1.00 90.25 88 TRP A N 1
ATOM 627 C CA . TRP A 1 88 ? 12.021 -3.795 -6.991 1.00 90.25 88 TRP A CA 1
ATOM 628 C C . TRP A 1 88 ? 13.238 -4.284 -7.766 1.00 90.25 88 TRP A C 1
ATOM 630 O O . TRP A 1 88 ? 14.375 -3.923 -7.471 1.00 90.25 88 TRP A O 1
ATOM 640 N N . TYR A 1 89 ? 12.996 -5.095 -8.795 1.00 84.12 89 TYR A N 1
ATOM 641 C CA . TYR A 1 89 ? 14.049 -5.449 -9.742 1.00 84.12 89 TYR A CA 1
ATOM 642 C C . TYR A 1 89 ? 14.122 -4.438 -10.884 1.00 84.12 89 TYR A C 1
ATOM 644 O O . TYR A 1 89 ? 13.115 -4.169 -11.542 1.00 84.12 89 TYR A O 1
ATOM 652 N N . TYR A 1 90 ? 15.326 -3.947 -11.169 1.00 80.38 90 TYR A N 1
ATOM 653 C CA . TYR A 1 90 ? 15.650 -3.178 -12.366 1.00 80.38 90 TYR A CA 1
ATOM 654 C C . TYR A 1 90 ? 16.965 -3.692 -12.963 1.00 80.38 90 TYR A C 1
ATOM 656 O O . TYR A 1 90 ? 17.962 -3.842 -12.268 1.00 80.38 90 TYR A O 1
ATOM 664 N N . ALA A 1 91 ? 16.969 -4.010 -14.262 1.00 81.44 91 ALA A N 1
ATOM 665 C CA . ALA A 1 91 ? 18.148 -4.518 -14.980 1.00 81.44 91 ALA A CA 1
ATOM 666 C C . ALA A 1 91 ? 18.884 -5.707 -14.297 1.00 81.44 91 ALA A C 1
ATOM 668 O O . ALA A 1 91 ? 20.105 -5.801 -14.376 1.00 81.44 91 ALA A O 1
ATOM 669 N N . GLN A 1 92 ? 18.135 -6.630 -13.673 1.00 74.56 92 GLN A N 1
ATOM 670 C CA . GLN A 1 92 ? 18.621 -7.763 -12.851 1.00 74.56 92 GLN A CA 1
ATOM 671 C C . GLN A 1 92 ? 19.276 -7.392 -11.502 1.00 74.56 92 GLN A C 1
ATOM 673 O O . GLN A 1 92 ? 19.718 -8.282 -10.779 1.00 74.56 92 GLN A O 1
ATOM 678 N N . THR A 1 93 ? 19.279 -6.117 -11.118 1.00 81.94 93 THR A N 1
ATOM 679 C CA . THR A 1 93 ? 19.656 -5.652 -9.776 1.00 81.94 93 THR A CA 1
ATOM 680 C C . THR A 1 93 ? 18.409 -5.528 -8.901 1.00 81.94 93 THR A C 1
ATOM 682 O O . THR A 1 93 ? 17.353 -5.120 -9.387 1.00 81.94 93 THR A O 1
ATOM 685 N N . LEU A 1 94 ? 18.530 -5.876 -7.617 1.00 85.50 94 LEU A N 1
ATOM 686 C CA . LEU A 1 94 ? 17.526 -5.567 -6.601 1.00 85.50 94 LEU A CA 1
ATOM 687 C C . LEU A 1 94 ? 17.809 -4.174 -6.027 1.00 85.50 94 LEU A C 1
ATOM 689 O O . LEU A 1 94 ? 18.794 -3.989 -5.314 1.00 85.50 94 LEU A O 1
ATOM 693 N N . ASP A 1 95 ? 16.932 -3.223 -6.323 1.00 88.81 95 ASP A N 1
ATOM 694 C CA . ASP A 1 95 ? 16.959 -1.867 -5.779 1.00 88.81 95 ASP A CA 1
ATOM 695 C C . ASP A 1 95 ? 15.916 -1.710 -4.658 1.00 88.81 95 ASP A C 1
ATOM 697 O O . ASP A 1 95 ? 15.021 -2.544 -4.479 1.00 88.81 95 ASP A O 1
ATOM 701 N N . SER A 1 96 ? 16.033 -0.636 -3.871 1.00 90.94 96 SER A N 1
ATOM 702 C CA . SER A 1 96 ? 15.071 -0.331 -2.808 1.00 90.94 96 SER A CA 1
ATOM 703 C C . SER A 1 96 ? 14.963 1.159 -2.498 1.00 90.94 96 SER A C 1
ATOM 705 O O . SER A 1 96 ? 15.912 1.916 -2.706 1.00 90.94 96 SER A O 1
ATOM 707 N N . ALA A 1 97 ? 13.817 1.564 -1.953 1.00 93.06 97 ALA A N 1
ATOM 708 C CA . ALA A 1 97 ? 13.582 2.902 -1.424 1.00 93.06 97 ALA A CA 1
ATOM 709 C C . ALA A 1 97 ? 12.668 2.857 -0.198 1.00 93.06 97 ALA A C 1
ATOM 711 O O . ALA A 1 97 ? 11.683 2.113 -0.159 1.00 93.06 97 ALA A O 1
ATOM 712 N N . GLU A 1 98 ? 12.977 3.721 0.763 1.00 95.50 98 GLU A N 1
ATOM 713 C CA . GLU A 1 98 ? 12.045 4.141 1.799 1.00 95.50 98 GLU A CA 1
ATOM 714 C C . GLU A 1 98 ? 11.066 5.144 1.184 1.00 95.50 98 GLU A C 1
ATOM 716 O O . GLU A 1 98 ? 11.477 6.175 0.652 1.00 95.50 98 GLU A O 1
ATOM 721 N N . ILE A 1 99 ? 9.776 4.819 1.216 1.00 97.00 99 ILE A N 1
ATOM 722 C CA . ILE A 1 99 ? 8.705 5.661 0.673 1.00 97.00 99 ILE A CA 1
ATOM 723 C C . ILE A 1 99 ? 8.093 6.509 1.790 1.00 97.00 99 ILE A C 1
ATOM 725 O O . ILE A 1 99 ? 7.862 7.703 1.623 1.00 97.00 99 ILE A O 1
ATOM 729 N N . VAL A 1 100 ? 7.846 5.886 2.945 1.00 97.75 100 VAL A N 1
ATOM 730 C CA . VAL A 1 100 ? 7.309 6.543 4.142 1.00 97.75 100 VAL A CA 1
ATOM 731 C C . VAL A 1 100 ? 8.255 6.226 5.297 1.00 97.75 100 VAL A C 1
ATOM 733 O O . VAL A 1 100 ? 8.383 5.050 5.627 1.00 97.75 100 VAL A O 1
ATOM 736 N N . PRO A 1 101 ? 8.906 7.211 5.941 1.00 96.62 101 PRO A N 1
ATOM 737 C CA . PRO A 1 101 ? 9.953 6.939 6.931 1.00 96.62 101 PRO A CA 1
ATOM 738 C C . PRO A 1 101 ? 9.425 6.529 8.314 1.00 96.62 101 PRO A C 1
ATOM 740 O O . PRO A 1 101 ? 10.176 6.019 9.139 1.00 96.62 101 PRO A O 1
ATOM 743 N N . SER A 1 102 ? 8.148 6.784 8.619 1.00 96.19 102 SER A N 1
ATOM 744 C CA . SER A 1 102 ? 7.513 6.356 9.873 1.00 96.19 102 SER A CA 1
ATOM 745 C C . SER A 1 102 ? 5.985 6.457 9.797 1.00 96.19 102 SER A C 1
ATOM 747 O O . SER A 1 102 ? 5.452 7.187 8.965 1.00 96.19 102 SER A O 1
ATOM 749 N N . GLY A 1 103 ? 5.280 5.782 10.709 1.00 95.50 103 GLY A N 1
ATOM 750 C CA . GLY A 1 103 ? 3.823 5.881 10.849 1.00 95.50 103 GLY A CA 1
ATOM 751 C C . GLY A 1 103 ? 3.020 4.772 10.165 1.00 95.50 103 GLY A C 1
ATOM 752 O O . GLY A 1 103 ? 1.798 4.808 10.216 1.00 95.50 103 GLY A O 1
ATOM 753 N N . VAL A 1 104 ? 3.658 3.763 9.576 1.00 96.69 104 VAL A N 1
ATOM 754 C CA . VAL A 1 104 ? 2.973 2.581 9.031 1.00 96.69 104 VAL A CA 1
ATOM 755 C C . VAL A 1 104 ? 2.675 1.603 10.174 1.00 96.69 104 VAL A C 1
ATOM 757 O O . VAL A 1 104 ? 3.593 1.083 10.805 1.00 96.69 104 VAL A O 1
ATOM 760 N N . VAL A 1 105 ? 1.398 1.364 10.482 1.00 95.75 105 VAL A N 1
ATOM 761 C CA . VAL A 1 105 ? 0.966 0.561 11.648 1.00 95.75 105 VAL A CA 1
ATOM 762 C C . VAL A 1 105 ? 0.458 -0.834 11.257 1.00 95.75 105 VAL A C 1
ATOM 764 O O . VAL A 1 105 ? 0.524 -1.747 12.076 1.00 95.75 105 VAL A O 1
ATOM 767 N N . SER A 1 106 ? 0.014 -1.030 10.012 1.00 95.06 106 SER A N 1
ATOM 768 C CA . SER A 1 106 ? -0.338 -2.349 9.460 1.00 95.06 106 SER A CA 1
ATOM 769 C C . SER A 1 106 ? 0.728 -2.888 8.502 1.00 95.06 106 SER A C 1
ATOM 771 O O . SER A 1 106 ? 1.633 -2.164 8.088 1.00 95.06 106 SER A O 1
ATOM 773 N N . ASP A 1 107 ? 0.579 -4.143 8.077 1.00 94.69 107 ASP A N 1
ATOM 774 C CA . ASP A 1 107 ? 1.115 -4.572 6.784 1.00 94.69 107 ASP A CA 1
ATOM 775 C C . ASP A 1 107 ? 0.465 -3.735 5.646 1.00 94.69 107 ASP A C 1
ATOM 777 O O . ASP A 1 107 ? -0.705 -3.342 5.776 1.00 94.69 107 ASP A O 1
ATOM 781 N N . PRO A 1 108 ? 1.204 -3.390 4.573 1.0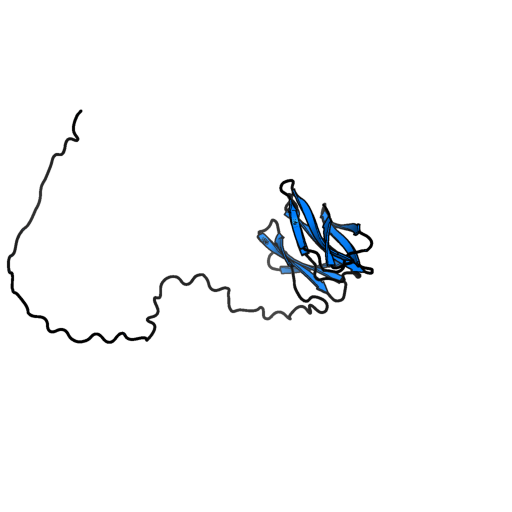0 96.19 108 PRO A N 1
ATOM 782 C CA . PRO A 1 108 ? 0.678 -2.616 3.449 1.00 96.19 108 PRO A CA 1
ATOM 783 C C . PRO A 1 108 ? -0.067 -3.503 2.440 1.00 96.19 108 PRO A C 1
ATOM 785 O O . PRO A 1 108 ? 0.229 -4.689 2.319 1.00 96.19 108 PRO A O 1
ATOM 788 N N . VAL A 1 109 ? -0.976 -2.906 1.664 1.00 97.81 109 VAL A N 1
ATOM 789 C CA . VAL A 1 109 ? -1.613 -3.542 0.494 1.00 97.81 109 VAL A CA 1
ATOM 790 C C . VAL A 1 109 ? -1.463 -2.645 -0.725 1.00 97.81 109 VAL A C 1
ATOM 792 O O . VAL A 1 109 ? -1.754 -1.453 -0.655 1.00 97.81 109 VAL A O 1
ATOM 795 N N . ALA A 1 110 ? -1.026 -3.209 -1.844 1.00 97.44 110 ALA A N 1
ATOM 796 C CA . ALA A 1 110 ? -0.734 -2.508 -3.080 1.00 97.44 110 ALA A CA 1
ATOM 797 C C . ALA A 1 110 ? -1.667 -2.941 -4.219 1.00 97.44 110 ALA A C 1
ATOM 799 O O . ALA A 1 110 ? -1.967 -4.115 -4.415 1.00 97.44 110 ALA A O 1
ATOM 800 N N . VAL A 1 111 ? -2.087 -1.973 -5.028 1.00 96.94 111 VAL A N 1
ATOM 801 C CA . VAL A 1 111 ? -2.806 -2.200 -6.288 1.00 96.94 111 VAL A CA 1
ATOM 802 C C . VAL A 1 111 ? -2.093 -1.458 -7.410 1.00 96.94 111 VAL A C 1
ATOM 804 O O . VAL A 1 111 ? -1.459 -0.430 -7.180 1.00 96.94 111 VAL A O 1
ATOM 807 N N . LEU A 1 112 ? -2.206 -1.955 -8.638 1.00 95.38 112 LEU A N 1
ATOM 808 C CA . LEU A 1 112 ? -1.761 -1.216 -9.818 1.00 95.38 112 LEU A CA 1
ATOM 809 C C . LEU A 1 112 ? -2.909 -0.361 -10.332 1.00 95.38 112 LEU A C 1
ATOM 811 O O . LEU A 1 112 ? -3.993 -0.890 -10.558 1.00 95.38 112 LEU A O 1
ATOM 815 N N . GLN A 1 113 ? -2.655 0.925 -10.543 1.00 93.88 113 GLN A N 1
ATOM 816 C CA . GLN A 1 113 ? -3.546 1.838 -11.253 1.00 93.88 113 GLN A CA 1
ATOM 817 C C . GLN A 1 113 ? -3.611 1.484 -12.758 1.00 93.88 113 GLN A C 1
ATOM 819 O O . GLN A 1 113 ? -2.783 0.707 -13.245 1.00 93.88 113 GLN A O 1
ATOM 824 N N . PRO A 1 114 ? -4.564 2.040 -13.535 1.00 93.19 114 PRO A N 1
ATOM 825 C CA . PRO A 1 114 ? -4.723 1.722 -14.961 1.00 93.19 114 PRO A CA 1
ATOM 826 C C . PRO A 1 114 ? -3.512 2.030 -15.860 1.00 93.19 114 PRO A C 1
ATOM 828 O O . PRO A 1 114 ? -3.419 1.485 -16.957 1.00 93.19 114 PRO A O 1
ATOM 831 N N . ASP A 1 115 ? -2.593 2.891 -15.418 1.00 91.81 115 ASP A N 1
ATOM 832 C CA . ASP A 1 115 ? -1.320 3.199 -16.087 1.00 91.81 115 ASP A CA 1
ATOM 833 C C . ASP A 1 115 ? -0.180 2.223 -15.718 1.00 91.81 115 ASP A C 1
ATOM 835 O O . ASP A 1 115 ? 0.906 2.290 -16.293 1.00 91.81 115 ASP A O 1
ATOM 839 N N . GLY A 1 116 ? -0.423 1.304 -14.777 1.00 92.06 116 GLY A N 1
ATOM 840 C CA . GLY A 1 116 ? 0.566 0.384 -14.218 1.00 92.06 116 GLY A CA 1
ATOM 841 C C . GLY A 1 116 ? 1.384 0.955 -13.054 1.00 92.06 116 GLY A C 1
ATOM 842 O O . GLY A 1 116 ? 2.299 0.277 -12.585 1.00 92.06 116 GLY A O 1
ATOM 843 N N . SER A 1 117 ? 1.078 2.163 -12.568 1.00 93.94 117 SER A N 1
ATOM 844 C CA . SER A 1 117 ? 1.728 2.751 -11.392 1.00 93.94 117 SER A CA 1
ATOM 845 C C . SER A 1 117 ? 1.109 2.209 -10.094 1.00 93.94 117 SER A C 1
ATOM 847 O O . SER A 1 117 ? -0.117 2.131 -9.985 1.00 93.94 117 SER A O 1
ATOM 849 N N . PRO A 1 118 ? 1.901 1.840 -9.072 1.00 95.94 118 PRO A N 1
ATOM 850 C CA . PRO A 1 118 ? 1.361 1.349 -7.806 1.00 95.94 118 PRO A CA 1
ATOM 851 C C . PRO A 1 118 ? 0.680 2.450 -6.973 1.00 95.94 118 PRO A C 1
ATOM 853 O O . PRO A 1 118 ? 1.192 3.566 -6.865 1.00 95.94 118 PRO A O 1
ATOM 856 N N . SER A 1 119 ? -0.419 2.083 -6.315 1.00 97.50 119 SER A N 1
ATOM 857 C CA . SER A 1 119 ? -0.990 2.754 -5.138 1.00 97.50 119 SER A CA 1
ATOM 858 C C . SER A 1 119 ? -0.915 1.801 -3.951 1.00 97.50 119 SER A C 1
ATOM 860 O O . SER A 1 119 ? -1.257 0.626 -4.091 1.00 97.50 119 SER A O 1
ATOM 862 N N . VAL A 1 120 ? -0.471 2.286 -2.793 1.00 98.31 120 VAL A N 1
ATOM 863 C CA . VAL A 1 120 ? -0.210 1.478 -1.597 1.00 98.31 120 VAL A CA 1
ATOM 864 C C . VAL A 1 120 ? -0.976 2.042 -0.408 1.00 98.31 120 VAL A C 1
ATOM 866 O O . VAL A 1 120 ? -0.834 3.213 -0.055 1.00 98.31 120 VAL A O 1
ATOM 869 N N . PHE A 1 121 ? -1.763 1.188 0.235 1.00 98.56 121 PHE A N 1
ATOM 870 C CA . PHE A 1 121 ? -2.615 1.525 1.366 1.00 98.56 121 PHE A CA 1
ATOM 871 C C . PHE A 1 121 ? -2.068 0.931 2.660 1.00 98.56 121 PHE A C 1
ATOM 873 O O . PHE A 1 121 ? -1.601 -0.209 2.684 1.00 98.56 121 PHE A O 1
ATOM 880 N N . TYR A 1 122 ? -2.183 1.676 3.758 1.00 98.19 122 TYR A N 1
ATOM 881 C CA . TYR A 1 122 ? -1.856 1.188 5.099 1.00 98.19 122 TYR A CA 1
ATOM 882 C C . TYR A 1 122 ? -2.668 1.900 6.187 1.00 98.19 122 TYR A C 1
ATOM 884 O O . TYR A 1 122 ? -3.155 3.020 6.006 1.00 98.19 122 TYR A O 1
ATOM 892 N N . GLN A 1 123 ? -2.786 1.250 7.345 1.00 98.19 123 GLN A N 1
ATOM 893 C CA . GLN A 1 123 ? -3.289 1.872 8.566 1.00 98.19 123 GLN A CA 1
ATOM 894 C C . GLN A 1 123 ? -2.188 2.733 9.196 1.00 98.19 123 GLN A C 1
ATOM 896 O O . GLN A 1 123 ? -1.080 2.248 9.435 1.00 98.19 123 GLN A O 1
ATOM 901 N N . GLY A 1 124 ? -2.491 3.998 9.477 1.00 98.19 124 GLY A N 1
ATOM 902 C CA . GLY A 1 124 ? -1.611 4.931 10.176 1.00 98.19 124 GLY A CA 1
ATOM 903 C C . GLY A 1 124 ? -1.901 5.040 11.682 1.00 98.19 124 GLY A C 1
ATOM 904 O O . GLY A 1 124 ? -2.797 4.370 12.214 1.00 98.19 124 GLY A O 1
ATOM 905 N N . PRO A 1 125 ? -1.176 5.909 12.413 1.00 97.62 125 PRO A N 1
ATOM 906 C CA . PRO A 1 125 ? -1.371 6.104 13.845 1.00 97.62 125 PRO A CA 1
ATOM 907 C C . PRO A 1 125 ? -2.765 6.677 14.132 1.00 97.62 125 PRO A C 1
ATOM 909 O O . PRO A 1 125 ? -3.368 7.332 13.283 1.00 97.62 125 PRO A O 1
ATOM 912 N N . GLY A 1 126 ? -3.303 6.406 15.324 1.00 96.62 126 GLY A N 1
ATOM 913 C CA . GLY A 1 126 ? -4.662 6.829 15.697 1.00 96.62 126 GLY A CA 1
ATOM 914 C C . GLY A 1 126 ? -5.793 6.110 14.945 1.00 96.62 126 GLY A C 1
ATOM 915 O O . GLY A 1 126 ? -6.957 6.470 15.113 1.00 96.62 126 GLY A O 1
ATOM 916 N N . GLY A 1 127 ? -5.472 5.092 14.138 1.00 97.38 127 GLY A N 1
ATOM 917 C CA . GLY A 1 127 ? -6.438 4.425 13.268 1.00 97.38 127 GLY A CA 1
ATOM 918 C C . GLY A 1 127 ? -6.771 5.249 12.026 1.00 97.38 127 GLY A C 1
ATOM 919 O O . GLY A 1 127 ? -7.927 5.280 11.614 1.00 97.38 127 GLY A O 1
ATOM 920 N N . SER A 1 128 ? -5.785 5.948 11.463 1.00 98.50 128 SER A N 1
ATOM 921 C CA . SER A 1 128 ? -5.924 6.623 10.170 1.00 98.50 128 SER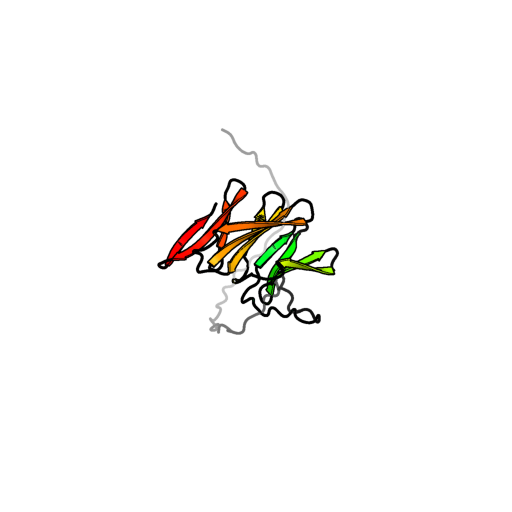 A CA 1
ATOM 922 C C . SER A 1 128 ? -5.790 5.637 8.996 1.00 98.50 128 SER A C 1
ATOM 924 O O . SER A 1 128 ? -5.234 4.549 9.155 1.00 98.50 128 SER A O 1
ATOM 926 N N . LEU A 1 129 ? -6.291 6.006 7.816 1.00 98.75 129 LEU A N 1
ATOM 927 C CA . LEU A 1 129 ? -6.094 5.305 6.544 1.00 98.75 129 LEU A CA 1
ATOM 928 C C . LEU A 1 129 ? -5.310 6.202 5.592 1.00 98.75 129 LEU A C 1
ATOM 930 O O . LEU A 1 129 ? -5.687 7.357 5.397 1.00 98.75 129 LEU A O 1
ATOM 934 N N . TRP A 1 130 ? -4.272 5.657 4.968 1.00 98.75 130 TRP A N 1
ATOM 935 C CA . TRP A 1 130 ? -3.409 6.381 4.037 1.00 98.75 130 TRP A CA 1
ATOM 936 C C . TRP A 1 130 ? -3.367 5.703 2.672 1.00 98.75 130 TRP A C 1
ATOM 938 O O . TRP A 1 130 ? -3.439 4.477 2.587 1.00 98.75 130 TRP A O 1
ATOM 948 N N . ASN A 1 131 ? -3.219 6.513 1.625 1.00 98.56 131 ASN A N 1
ATOM 949 C CA . ASN A 1 131 ? -2.803 6.092 0.290 1.00 98.56 131 ASN A CA 1
ATOM 950 C C . ASN A 1 131 ? -1.478 6.774 -0.049 1.00 98.56 131 ASN A C 1
ATOM 952 O O . ASN A 1 131 ? -1.328 7.981 0.160 1.00 98.56 131 ASN A O 1
ATOM 956 N N . VAL A 1 132 ? -0.545 6.010 -0.603 1.00 98.31 132 VAL A N 1
ATOM 957 C CA . VAL A 1 132 ? 0.732 6.489 -1.123 1.00 98.31 132 VAL A CA 1
ATOM 958 C C . VAL A 1 132 ? 0.927 5.895 -2.510 1.00 98.31 132 VAL A C 1
ATOM 960 O O . VAL A 1 132 ? 0.981 4.676 -2.664 1.00 98.31 132 VAL A O 1
ATOM 963 N N . TRP A 1 133 ? 1.000 6.744 -3.530 1.00 97.38 133 TRP A N 1
ATOM 964 C CA . TRP A 1 133 ? 0.984 6.325 -4.931 1.00 97.38 133 TRP A CA 1
ATOM 965 C C . TRP A 1 133 ? 2.176 6.878 -5.701 1.00 97.38 133 TRP A C 1
ATOM 967 O O . TRP A 1 133 ? 2.725 7.935 -5.382 1.00 97.38 133 TRP A O 1
ATOM 977 N N . TYR A 1 134 ? 2.587 6.145 -6.731 1.00 95.56 134 TYR A N 1
ATOM 978 C CA . TYR A 1 134 ? 3.636 6.582 -7.639 1.00 95.56 134 TYR A CA 1
ATOM 979 C C . TYR A 1 134 ? 3.030 7.398 -8.784 1.00 95.56 134 TYR A C 1
ATOM 981 O O . TYR A 1 134 ? 2.056 6.977 -9.408 1.00 95.56 134 TYR A O 1
ATOM 989 N N . VAL A 1 135 ? 3.592 8.574 -9.060 1.00 95.06 135 VAL A N 1
ATOM 990 C CA . VAL A 1 135 ? 3.137 9.479 -10.122 1.00 95.06 135 VAL A CA 1
ATOM 991 C C . VAL A 1 135 ? 4.296 10.344 -10.623 1.00 95.06 135 VAL A C 1
ATOM 993 O O . VAL A 1 135 ? 5.097 10.859 -9.846 1.00 95.06 135 VAL A O 1
ATOM 996 N N . ASN A 1 136 ? 4.404 10.523 -11.943 1.00 92.81 136 ASN A N 1
ATOM 997 C CA . ASN A 1 136 ? 5.401 11.400 -12.584 1.00 92.81 136 ASN A CA 1
ATOM 998 C C . ASN A 1 136 ? 6.866 11.168 -12.141 1.00 92.81 136 ASN A C 1
ATOM 1000 O O . ASN A 1 136 ? 7.671 12.098 -12.129 1.00 92.81 136 ASN A O 1
ATOM 1004 N N . GLY A 1 137 ? 7.223 9.929 -11.787 1.00 90.44 137 GLY A N 1
ATOM 1005 C CA . GLY A 1 137 ? 8.574 9.565 -11.351 1.00 90.44 137 GLY A CA 1
ATOM 1006 C C . GLY A 1 137 ? 8.832 9.679 -9.842 1.00 90.44 137 GLY A C 1
ATOM 1007 O O . GLY A 1 137 ? 9.929 9.336 -9.401 1.00 90.44 137 GLY A O 1
ATOM 1008 N N . ASN A 1 138 ? 7.854 10.129 -9.050 1.00 95.31 138 ASN A N 1
ATOM 1009 C CA . ASN A 1 138 ? 7.971 10.335 -7.606 1.00 95.31 138 ASN A CA 1
ATOM 1010 C C . ASN A 1 138 ? 6.817 9.666 -6.834 1.00 95.31 138 ASN A C 1
ATOM 1012 O O . ASN A 1 138 ? 5.812 9.270 -7.420 1.00 95.31 138 ASN A O 1
ATOM 1016 N N . TRP A 1 139 ? 6.954 9.563 -5.513 1.00 97.00 139 TRP A N 1
ATOM 1017 C CA . TRP A 1 139 ? 5.870 9.167 -4.614 1.00 97.00 139 TRP A CA 1
ATOM 1018 C C . TRP A 1 139 ? 5.118 10.389 -4.078 1.00 97.00 139 TRP A C 1
ATOM 1020 O O . TRP A 1 139 ? 5.733 11.399 -3.734 1.00 97.00 139 TRP A O 1
ATOM 1030 N N . ASP A 1 140 ? 3.797 10.277 -3.995 1.00 98.12 140 ASP A N 1
ATOM 1031 C CA . ASP A 1 140 ? 2.888 11.263 -3.403 1.00 98.12 140 ASP A CA 1
ATOM 1032 C C . ASP A 1 140 ? 1.918 10.557 -2.434 1.00 98.12 140 ASP A C 1
ATOM 1034 O O . ASP A 1 140 ? 1.816 9.326 -2.439 1.00 98.12 140 ASP A O 1
ATOM 1038 N N . SER A 1 141 ? 1.263 11.300 -1.539 1.00 98.06 141 SER A N 1
ATOM 1039 C CA . SER A 1 141 ? 0.530 10.723 -0.403 1.00 98.06 141 SER A CA 1
ATOM 1040 C C . SER A 1 141 ? -0.674 11.544 0.052 1.00 98.06 141 SER A C 1
ATOM 1042 O O . SER A 1 141 ? -0.643 12.774 0.036 1.00 98.06 141 SER A O 1
ATOM 1044 N N . ALA A 1 142 ? -1.706 10.861 0.549 1.00 98.31 142 ALA A N 1
ATOM 1045 C CA . ALA A 1 142 ? -2.887 11.481 1.137 1.00 98.31 142 ALA A CA 1
ATOM 1046 C C . ALA A 1 142 ? -3.482 10.630 2.267 1.00 98.31 142 ALA A C 1
ATOM 1048 O O . ALA A 1 142 ? -3.516 9.398 2.204 1.00 98.31 142 ALA A O 1
ATOM 1049 N N . GLU A 1 143 ? -4.014 11.315 3.277 1.00 98.44 143 GLU A N 1
ATOM 1050 C CA . GLU A 1 143 ? -4.887 10.716 4.282 1.00 98.44 143 GLU A CA 1
ATOM 1051 C C . GLU A 1 143 ? -6.288 10.523 3.677 1.00 98.44 143 GLU A C 1
ATOM 1053 O O . GLU A 1 143 ? -6.902 11.474 3.197 1.00 98.44 143 GLU A O 1
ATOM 1058 N N . ILE A 1 144 ? -6.798 9.290 3.704 1.00 98.31 144 ILE A N 1
ATOM 1059 C CA . ILE A 1 144 ? -8.178 8.954 3.317 1.00 98.31 144 ILE A CA 1
ATOM 1060 C C . ILE A 1 144 ? -9.127 9.172 4.506 1.00 98.31 144 ILE A C 1
ATOM 1062 O O . ILE A 1 144 ? -10.261 9.619 4.338 1.00 98.31 144 ILE A O 1
ATOM 1066 N N . ALA A 1 145 ? -8.672 8.850 5.720 1.00 98.12 145 ALA A N 1
ATOM 1067 C CA . ALA A 1 145 ? -9.420 9.059 6.956 1.00 98.12 145 ALA A CA 1
ATOM 1068 C C . ALA A 1 145 ? -8.469 9.244 8.144 1.00 98.12 145 ALA A C 1
ATOM 1070 O O . ALA A 1 145 ? -7.585 8.419 8.342 1.00 98.12 145 ALA A O 1
ATOM 1071 N N . GLY A 1 146 ? -8.679 10.263 8.979 1.00 97.56 146 GLY A N 1
ATOM 1072 C CA . GLY A 1 146 ? -7.804 10.536 10.131 1.00 97.56 146 GLY A CA 1
ATOM 1073 C C . GLY A 1 146 ? -8.037 9.668 11.372 1.00 97.56 146 GLY A C 1
ATOM 1074 O O . GLY A 1 146 ? -7.251 9.717 12.314 1.00 97.56 146 GLY A O 1
ATOM 1075 N N . SER A 1 147 ? -9.116 8.880 11.415 1.00 97.44 147 SER A N 1
ATOM 1076 C CA . SER A 1 147 ? -9.399 7.945 12.515 1.00 97.44 147 SER A CA 1
ATOM 1077 C C . SER A 1 147 ? -10.456 6.906 12.124 1.00 97.44 147 SER A C 1
ATOM 1079 O O . SER A 1 147 ? -11.130 7.044 11.101 1.00 97.44 147 SER A O 1
ATOM 1081 N N . GLY A 1 148 ? -10.647 5.897 12.978 1.00 94.75 148 GLY A N 1
ATOM 1082 C CA . GLY A 1 148 ? -11.722 4.907 12.855 1.00 94.75 148 GLY A CA 1
ATOM 1083 C C . GLY A 1 148 ? -11.322 3.590 12.190 1.00 94.75 148 GLY A C 1
ATOM 1084 O O . GLY A 1 148 ? -12.098 2.643 12.251 1.00 94.75 148 GLY A O 1
ATOM 1085 N N . VAL A 1 149 ? -10.119 3.474 11.631 1.00 97.81 149 VAL A N 1
ATOM 1086 C CA . VAL A 1 149 ? -9.578 2.207 11.122 1.00 97.81 149 VAL A CA 1
ATOM 1087 C C . VAL A 1 149 ? -9.021 1.360 12.262 1.00 97.81 149 VAL A C 1
ATOM 1089 O O . VAL A 1 149 ? -8.208 1.836 13.056 1.00 97.81 149 VAL A O 1
ATOM 1092 N N . ALA A 1 150 ? -9.417 0.088 12.314 1.00 96.38 150 ALA A N 1
ATOM 1093 C CA . ALA A 1 150 ? -9.002 -0.891 13.320 1.00 96.38 150 ALA A CA 1
ATOM 1094 C C . ALA A 1 150 ? -8.302 -2.140 12.735 1.00 96.38 150 ALA A C 1
ATOM 1096 O O . ALA A 1 150 ? -7.978 -3.056 13.488 1.00 96.38 150 ALA A O 1
ATOM 1097 N N . SER A 1 151 ? -8.049 -2.186 11.423 1.00 95.88 151 SER A N 1
ATOM 1098 C CA . SER A 1 151 ? -7.307 -3.263 10.750 1.00 95.88 151 SER A CA 1
ATOM 1099 C C . SER A 1 151 ? -6.363 -2.721 9.677 1.00 95.88 151 SER A C 1
ATOM 1101 O O . SER A 1 151 ? -6.510 -1.584 9.233 1.00 95.88 151 SER A O 1
ATOM 1103 N N . GLY A 1 152 ? -5.472 -3.578 9.169 1.00 95.50 152 GLY A N 1
ATOM 1104 C CA . GLY A 1 152 ? -4.888 -3.352 7.847 1.00 95.50 152 GLY A CA 1
ATOM 1105 C C . GLY A 1 152 ? -5.973 -3.280 6.755 1.00 95.50 152 GLY A C 1
ATOM 1106 O O . GLY A 1 152 ? -7.074 -3.817 6.953 1.00 95.50 152 GLY A O 1
ATOM 1107 N N . PRO A 1 153 ? -5.699 -2.593 5.636 1.00 97.62 153 PRO A N 1
ATOM 1108 C CA . PRO A 1 153 ? -6.629 -2.480 4.519 1.00 97.62 153 PRO A CA 1
ATOM 1109 C C . PRO A 1 153 ? -6.721 -3.770 3.701 1.00 97.62 153 PRO A C 1
ATOM 1111 O O . PRO A 1 153 ? -5.822 -4.603 3.712 1.00 97.62 153 PRO A O 1
ATOM 1114 N N . ALA A 1 154 ? -7.797 -3.889 2.930 1.00 97.94 154 ALA A N 1
ATOM 1115 C CA . ALA A 1 154 ? -7.889 -4.757 1.764 1.00 97.94 154 ALA A CA 1
ATOM 1116 C C . ALA A 1 154 ? -8.361 -3.906 0.580 1.00 97.94 154 ALA A C 1
ATOM 1118 O O . ALA A 1 154 ? -9.414 -3.274 0.665 1.00 97.94 154 ALA A O 1
ATOM 1119 N N . ALA A 1 155 ? -7.590 -3.862 -0.506 1.00 97.69 155 ALA A N 1
ATOM 1120 C CA . ALA A 1 155 ? -7.847 -2.976 -1.638 1.00 97.69 155 ALA A CA 1
ATOM 1121 C C . ALA A 1 155 ? -7.924 -3.745 -2.962 1.00 97.69 155 ALA A C 1
ATOM 1123 O O . ALA A 1 155 ? -7.188 -4.705 -3.178 1.00 97.69 155 ALA A O 1
ATOM 1124 N N . ILE A 1 156 ? -8.804 -3.294 -3.856 1.00 97.50 156 ILE A N 1
ATOM 1125 C CA . ILE A 1 156 ? -8.878 -3.716 -5.264 1.00 97.50 156 ILE A CA 1
ATOM 1126 C C . ILE A 1 156 ? -9.168 -2.492 -6.138 1.00 97.50 156 ILE A C 1
ATOM 1128 O O . ILE A 1 156 ? -9.627 -1.471 -5.627 1.00 97.50 156 ILE A O 1
ATOM 1132 N N . LEU A 1 157 ? -8.970 -2.591 -7.455 1.00 96.19 157 LEU A N 1
ATOM 1133 C CA . LEU A 1 157 ? -9.567 -1.622 -8.378 1.00 96.19 157 LEU A CA 1
ATOM 1134 C C . LEU A 1 157 ? -11.037 -1.955 -8.662 1.00 96.19 157 LEU A C 1
ATOM 1136 O O . LEU A 1 157 ? -11.409 -3.118 -8.841 1.00 96.19 157 LEU A O 1
ATOM 1140 N N . GLN A 1 158 ? -11.856 -0.914 -8.772 1.00 96.25 158 GLN A N 1
ATOM 1141 C CA . GLN A 1 158 ? -13.178 -0.961 -9.385 1.00 96.25 158 GLN A CA 1
ATOM 1142 C C . GLN A 1 158 ? -13.077 -1.015 -10.922 1.00 96.25 158 GLN A C 1
ATOM 1144 O O . GLN A 1 158 ? -12.021 -0.805 -11.519 1.00 96.25 158 GLN A O 1
ATOM 1149 N N . SER A 1 159 ? -14.202 -1.260 -11.599 1.00 95.25 159 SER A N 1
ATOM 1150 C CA . SER A 1 159 ? -14.266 -1.362 -13.067 1.00 95.25 159 SER A CA 1
ATOM 1151 C C . SER A 1 159 ? -13.990 -0.053 -13.821 1.00 95.25 159 SER A C 1
ATOM 1153 O O . SER A 1 159 ? -13.740 -0.099 -15.024 1.00 95.25 159 SER A O 1
ATOM 1155 N N . ASN A 1 160 ? -14.029 1.097 -13.143 1.00 94.00 160 ASN A N 1
ATOM 1156 C CA . ASN A 1 160 ? -13.629 2.398 -13.685 1.00 94.00 160 ASN A CA 1
ATOM 1157 C C . ASN A 1 160 ? -12.119 2.684 -13.531 1.00 94.00 160 ASN A C 1
ATOM 1159 O O . ASN A 1 160 ? -11.644 3.685 -14.060 1.00 94.00 160 ASN A O 1
ATOM 1163 N N . GLY A 1 161 ? -11.372 1.811 -12.844 1.00 92.81 161 GLY A N 1
ATOM 1164 C CA . GLY A 1 161 ? -9.943 1.972 -12.584 1.00 92.81 161 GLY A CA 1
ATOM 1165 C C . GLY A 1 161 ? -9.591 2.675 -11.268 1.00 92.81 161 GLY A C 1
ATOM 1166 O O . GLY A 1 161 ? -8.407 2.812 -10.972 1.00 92.81 161 GLY A O 1
ATOM 1167 N N . GLU A 1 162 ? -10.576 3.097 -10.473 1.00 94.31 162 GLU A N 1
ATOM 1168 C CA . GLU A 1 162 ? -10.352 3.732 -9.167 1.00 94.31 162 GLU A CA 1
ATOM 1169 C C . GLU A 1 162 ? -10.235 2.670 -8.054 1.00 94.31 162 GLU A C 1
ATOM 1171 O O . GLU A 1 162 ? -10.927 1.647 -8.107 1.00 94.31 162 GLU A O 1
ATOM 1176 N N . PRO A 1 163 ? -9.368 2.851 -7.040 1.00 95.88 163 PRO A N 1
ATOM 1177 C CA . PRO A 1 163 ? -9.290 1.930 -5.909 1.00 95.88 163 PRO A CA 1
ATOM 1178 C C . PRO A 1 163 ? -10.556 1.937 -5.043 1.00 95.88 163 PRO A C 1
ATOM 1180 O O . PRO A 1 163 ? -11.174 2.972 -4.825 1.00 95.88 163 PRO A O 1
ATOM 1183 N N . THR A 1 164 ? -10.898 0.788 -4.464 1.00 97.81 164 THR A N 1
ATOM 1184 C CA . THR A 1 164 ? -11.850 0.672 -3.350 1.00 97.81 164 THR A CA 1
ATOM 1185 C C . THR A 1 164 ? -11.169 -0.075 -2.209 1.00 97.81 164 THR A C 1
ATOM 1187 O O . THR A 1 164 ? -10.522 -1.103 -2.433 1.00 97.81 164 THR A O 1
ATOM 1190 N N . VAL A 1 165 ? -11.268 0.464 -0.995 1.00 98.50 165 VAL A N 1
ATOM 1191 C CA . VAL A 1 165 ? -10.472 0.046 0.166 1.00 98.50 165 VAL A CA 1
ATOM 1192 C C . VAL A 1 165 ? -11.383 -0.285 1.339 1.00 98.50 165 VAL A C 1
ATOM 1194 O O . VAL A 1 165 ? -12.073 0.580 1.878 1.00 98.50 165 VAL A O 1
ATOM 1197 N N . PHE A 1 166 ? -11.336 -1.540 1.770 1.00 98.56 166 PHE A N 1
ATOM 1198 C CA . PHE A 1 166 ? -12.108 -2.071 2.883 1.00 98.56 166 PHE A CA 1
ATOM 1199 C C . PHE A 1 166 ? -11.254 -2.186 4.148 1.00 98.56 166 PHE A C 1
ATOM 1201 O O . PHE A 1 166 ? -10.104 -2.620 4.091 1.00 98.56 166 PHE A O 1
ATOM 1208 N N . VAL A 1 167 ? -11.833 -1.845 5.301 1.00 98.56 167 VAL A N 1
ATOM 1209 C CA . VAL A 1 167 ? -11.209 -1.991 6.630 1.00 98.56 167 VAL A CA 1
ATOM 1210 C C . VAL A 1 167 ? -12.244 -2.383 7.683 1.00 98.56 167 VAL A C 1
ATOM 1212 O O . VAL A 1 167 ? -13.435 -2.097 7.539 1.00 98.56 167 VAL A O 1
ATOM 1215 N N . VAL A 1 168 ? -11.793 -2.980 8.787 1.00 98.44 168 VAL A N 1
ATOM 1216 C CA . VAL A 1 168 ? -12.608 -3.098 10.002 1.00 98.44 168 VAL A CA 1
ATOM 1217 C C . VAL A 1 168 ? -12.614 -1.754 10.733 1.00 98.44 168 VAL A C 1
ATOM 1219 O O . VAL A 1 168 ? -11.561 -1.155 10.954 1.00 98.44 168 VAL A O 1
ATOM 1222 N N . GLY A 1 169 ? -13.803 -1.289 11.110 1.00 97.19 169 GLY A N 1
ATOM 1223 C CA . GLY A 1 169 ? -14.043 -0.054 11.852 1.00 97.19 169 GLY A CA 1
ATOM 1224 C C . GLY A 1 169 ? -14.586 -0.273 13.272 1.00 97.19 169 GLY A C 1
ATOM 1225 O O . GLY A 1 169 ? -14.617 -1.403 13.780 1.00 97.19 169 GLY A O 1
ATOM 1226 N N . PRO A 1 170 ? -15.058 0.795 13.945 1.00 94.56 170 PRO A N 1
ATOM 1227 C CA . PRO A 1 170 ? -15.546 0.721 15.319 1.00 94.56 170 PRO A CA 1
ATOM 1228 C C . PRO A 1 170 ? -16.755 -0.211 15.432 1.00 94.56 170 PRO A C 1
ATOM 1230 O O . PRO A 1 170 ? -17.567 -0.317 14.511 1.00 94.56 170 PRO A O 1
ATOM 1233 N N . GLY A 1 171 ? -16.879 -0.908 16.564 1.00 94.69 171 GLY A N 1
ATOM 1234 C CA . GLY A 1 171 ? -17.952 -1.889 16.764 1.00 94.69 171 GLY A CA 1
ATOM 1235 C C . GLY A 1 171 ? -17.868 -3.112 15.839 1.00 94.69 171 GLY A C 1
ATOM 1236 O O . GLY A 1 171 ? -18.882 -3.770 15.633 1.00 94.69 171 GLY A O 1
ATOM 1237 N N . ASN A 1 172 ? -16.683 -3.410 15.286 1.00 95.00 172 ASN A N 1
ATOM 1238 C CA . ASN A 1 172 ? -16.453 -4.503 14.333 1.00 95.00 172 ASN A CA 1
ATOM 1239 C C . ASN A 1 172 ? -17.281 -4.350 13.035 1.00 95.00 172 ASN A C 1
ATOM 1241 O O . ASN A 1 172 ? -17.757 -5.329 12.454 1.00 95.00 172 ASN A O 1
ATOM 1245 N N . SER A 1 173 ? -17.472 -3.101 12.602 1.00 97.44 173 SER A N 1
ATOM 1246 C CA . SER A 1 173 ? -18.113 -2.746 11.332 1.00 97.44 173 SER A CA 1
ATOM 1247 C C . SER A 1 173 ? -17.160 -2.942 10.148 1.00 97.44 173 SER A C 1
ATOM 1249 O O . SER A 1 173 ? -15.945 -2.917 10.318 1.00 97.44 173 SER A O 1
ATOM 1251 N N . LEU A 1 174 ? -17.705 -3.123 8.943 1.00 97.94 174 LEU A N 1
ATOM 1252 C CA . LEU A 1 174 ? -16.943 -3.051 7.694 1.00 97.94 174 LEU A CA 1
ATOM 1253 C C . LEU A 1 174 ? -17.110 -1.644 7.112 1.00 97.94 174 LEU A C 1
ATOM 1255 O O . LEU A 1 174 ? -18.236 -1.234 6.827 1.00 97.94 174 LEU A O 1
ATOM 1259 N N . LEU A 1 175 ? -16.008 -0.920 6.941 1.00 98.31 175 LEU A N 1
ATOM 1260 C CA . LEU A 1 175 ? -15.972 0.364 6.242 1.00 98.31 175 LEU A CA 1
ATOM 1261 C C . LEU A 1 175 ? -15.427 0.150 4.827 1.00 98.31 175 LEU A C 1
ATOM 1263 O O . LEU A 1 175 ? -14.611 -0.746 4.609 1.00 98.31 175 LEU A O 1
ATOM 1267 N N . ASN A 1 176 ? -15.871 0.978 3.884 1.00 98.06 176 ASN A N 1
ATOM 1268 C CA . ASN A 1 176 ? -15.343 1.032 2.524 1.00 98.06 176 ASN A CA 1
ATOM 1269 C C . ASN A 1 176 ? -15.095 2.494 2.138 1.00 98.06 176 ASN A C 1
ATOM 1271 O O . ASN A 1 176 ? -15.932 3.350 2.428 1.00 98.06 176 ASN A O 1
ATOM 1275 N N . TYR A 1 177 ? -13.974 2.743 1.473 1.00 97.50 177 TYR A N 1
ATOM 1276 C CA . TYR A 1 177 ? -13.561 4.034 0.934 1.00 97.50 177 TYR A CA 1
ATOM 1277 C C . TYR A 1 177 ? -13.313 3.882 -0.568 1.00 97.50 177 TYR A C 1
ATOM 1279 O O . TYR A 1 177 ? -12.704 2.896 -0.987 1.00 97.50 177 TYR A O 1
ATOM 1287 N N . TRP A 1 178 ? -13.801 4.833 -1.360 1.00 91.38 178 TRP A N 1
ATOM 1288 C CA . TRP A 1 178 ? -13.689 4.888 -2.817 1.00 91.38 178 TRP A CA 1
ATOM 1289 C C . TRP A 1 178 ? -13.785 6.342 -3.295 1.00 91.38 178 TRP A C 1
ATOM 1291 O O . TRP A 1 178 ? -14.345 7.159 -2.525 1.00 91.38 178 TRP A O 1
#

Secondary structure (DSSP, 8-state):
---------------------------------S-----S----PPPS---SSPPP--TT-S--EEEE-TTS-EEEEEEETTEEEEEEEETTEEEEEEEESS---S--EEEE-TTS-EEEEEEEGGGEEEEEEEETTEEEEEEEESS---S--EEEE-TTS-EEEEEEEGGGEEEEE-